Protein AF-A0ABD5DY42-F1 (afdb_monomer)

InterPro domains:
  IPR040987 TraI, N-terminal subdomain [PF18272] (40-89)

Organism: Acinetobacter baumannii (NCBI:txid470)

Foldseek 3Di:
DPPPDADDPHPVVVCVVVVPDDDDDDPDDDDDDDDDDDPDPVVVLLVVLQVQLVCVVVVHPDDDDDPDPVSVVVSVVSNVVNNVVVVND

Secondary structure (DSSP, 8-state):
---PPPPTT-HHHHHHHTT---PPP-----PPPP-----SHHHHHHHHHHHHHHHHHTT-------SSHHHHHHHHHHHHHHHHHTT--

pLDDT: mean 90.98, std 5.91, range [75.56, 96.81]

Mean predicted aligned error: 6.86 Å

Solvent-accessible surface area (backbone atoms only — not comparable to full-atom values): 5847 Å² total; per-residue (Å²): 136,89,84,64,88,76,60,90,83,43,61,69,56,54,41,49,75,71,64,53,86,81,86,84,84,80,90,71,92,78,78,84,81,87,84,83,91,59,87,54,67,66,60,40,40,49,49,52,16,48,57,48,37,52,38,51,72,71,68,47,98,76,84,90,82,70,81,56,74,68,53,39,52,54,46,50,51,42,29,53,53,39,22,42,76,72,69,75,95

Structure (mmCIF, N/CA/C/O backbone):
data_AF-A0ABD5DY42-F1
#
_entry.id   AF-A0ABD5DY42-F1
#
loop_
_atom_site.group_PDB
_atom_site.id
_atom_site.type_symbol
_atom_site.label_atom_id
_atom_site.label_alt_id
_atom_site.label_comp_id
_atom_site.label_asym_id
_atom_site.label_entity_id
_atom_site.label_seq_id
_atom_site.pdbx_PDB_ins_code
_atom_site.Cartn_x
_atom_site.Cartn_y
_atom_site.Cartn_z
_atom_site.occupancy
_atom_site.B_iso_or_equiv
_atom_site.auth_seq_id
_atom_site.auth_comp_id
_atom_site.auth_asym_id
_atom_site.auth_atom_id
_atom_site.pdbx_PDB_model_num
ATOM 1 N N . ASP A 1 1 ? 18.385 2.781 -15.754 1.00 78.06 1 ASP A N 1
ATOM 2 C CA . ASP A 1 1 ? 17.245 1.850 -15.689 1.00 78.06 1 ASP A CA 1
ATOM 3 C C . ASP A 1 1 ? 17.012 1.490 -14.227 1.00 78.06 1 ASP A C 1
ATOM 5 O O . ASP A 1 1 ? 17.975 1.129 -13.561 1.00 78.06 1 ASP A O 1
ATOM 9 N N . SER A 1 2 ? 15.795 1.684 -13.714 1.00 75.56 2 SER A N 1
ATOM 10 C CA . SER A 1 2 ? 15.424 1.405 -12.317 1.00 75.56 2 SER A CA 1
ATOM 11 C C . SER A 1 2 ? 14.872 -0.011 -12.111 1.00 75.56 2 SER A C 1
ATOM 13 O O . SER A 1 2 ? 14.564 -0.377 -10.978 1.00 75.56 2 SER A O 1
ATOM 15 N N . GLY A 1 3 ? 14.716 -0.798 -13.186 1.00 79.81 3 GLY A N 1
ATOM 16 C CA . GLY A 1 3 ? 14.190 -2.166 -13.127 1.00 79.81 3 GLY A CA 1
ATOM 17 C C . GLY A 1 3 ? 12.687 -2.262 -12.839 1.00 79.81 3 G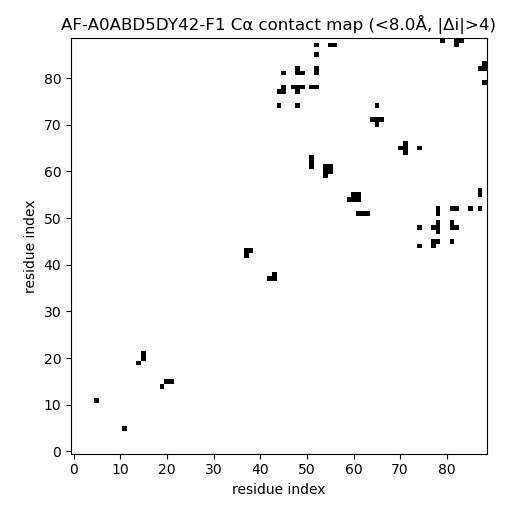LY A C 1
ATOM 18 O O . GLY A 1 3 ? 12.172 -3.357 -12.628 1.00 79.81 3 GLY A O 1
ATOM 19 N N . GLN A 1 4 ? 11.974 -1.132 -12.820 1.00 84.25 4 GLN A N 1
ATOM 20 C CA . GLN A 1 4 ? 10.519 -1.096 -12.675 1.00 84.25 4 GLN A CA 1
ATOM 21 C C . GLN A 1 4 ? 9.820 -1.628 -13.931 1.00 84.25 4 GLN A C 1
ATOM 23 O O . GLN A 1 4 ? 10.420 -1.719 -15.006 1.00 84.25 4 GLN A O 1
ATOM 28 N N . ARG A 1 5 ? 8.528 -1.967 -13.804 1.00 84.69 5 ARG A N 1
ATOM 29 C CA . ARG A 1 5 ? 7.729 -2.452 -14.936 1.00 84.69 5 ARG A CA 1
ATOM 30 C C . ARG A 1 5 ? 7.857 -1.492 -16.117 1.00 84.69 5 ARG A C 1
ATOM 32 O O . ARG A 1 5 ? 7.612 -0.295 -15.999 1.00 84.69 5 ARG A O 1
ATOM 39 N N . THR A 1 6 ? 8.210 -2.048 -17.265 1.00 82.62 6 THR A N 1
ATOM 40 C CA . THR A 1 6 ? 8.394 -1.286 -18.490 1.00 82.62 6 THR A CA 1
ATOM 41 C C . THR A 1 6 ? 7.063 -0.734 -19.002 1.00 82.62 6 THR A C 1
ATOM 43 O O . THR A 1 6 ? 6.042 -1.424 -18.957 1.00 82.62 6 THR A O 1
ATOM 46 N N . GLY A 1 7 ? 7.071 0.507 -19.494 1.00 82.31 7 GLY A N 1
ATOM 47 C CA . GLY A 1 7 ? 5.893 1.126 -20.103 1.00 82.31 7 GLY A CA 1
ATOM 48 C C . GLY A 1 7 ? 5.447 0.417 -21.389 1.00 82.31 7 GLY 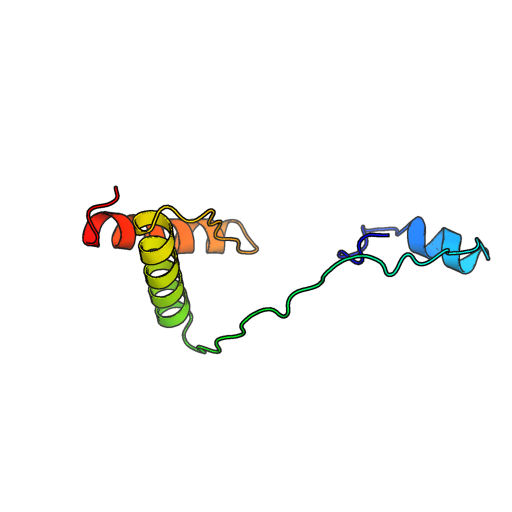A C 1
ATOM 49 O O . GLY A 1 7 ? 6.235 -0.263 -22.051 1.00 82.31 7 GLY A O 1
ATOM 50 N N . THR A 1 8 ? 4.174 0.588 -21.752 1.00 80.12 8 THR A N 1
ATOM 51 C CA . THR A 1 8 ? 3.618 0.099 -23.024 1.00 80.12 8 THR A CA 1
ATOM 52 C C . THR A 1 8 ? 4.382 0.704 -24.204 1.00 80.12 8 THR A C 1
ATOM 54 O O . THR A 1 8 ? 4.620 1.908 -24.221 1.00 80.12 8 THR A O 1
ATOM 57 N N . GLY A 1 9 ? 4.759 -0.113 -25.195 1.00 78.38 9 GLY A N 1
ATOM 58 C CA . GLY A 1 9 ? 5.547 0.357 -26.345 1.00 78.38 9 GLY A CA 1
ATOM 59 C C . GLY A 1 9 ? 6.991 0.716 -25.977 1.00 78.38 9 GLY A C 1
ATOM 60 O O . GLY A 1 9 ? 7.499 1.744 -26.409 1.00 78.38 9 GLY A O 1
ATOM 61 N N . SER A 1 10 ? 7.625 -0.103 -25.133 1.00 82.25 10 SER A N 1
ATOM 62 C CA . SER A 1 10 ? 8.934 0.155 -24.526 1.00 82.25 10 SER A CA 1
ATOM 63 C C . SER A 1 10 ? 10.007 0.665 -25.498 1.00 82.25 10 SER A C 1
ATOM 65 O O . SER A 1 10 ? 10.676 -0.109 -26.187 1.00 82.25 10 SER A O 1
ATOM 67 N N . ALA A 1 11 ? 10.256 1.973 -25.447 1.00 83.25 11 ALA A N 1
ATOM 68 C CA . ALA A 1 11 ? 11.402 2.591 -26.103 1.00 83.25 11 ALA A CA 1
ATOM 69 C C . ALA A 1 11 ? 12.734 2.052 -25.549 1.00 83.25 11 ALA A C 1
ATOM 71 O O . ALA A 1 11 ? 13.701 1.916 -26.290 1.00 83.25 11 ALA A O 1
ATOM 72 N N . LEU A 1 12 ? 12.775 1.684 -24.261 1.00 82.94 12 LEU A N 1
ATOM 73 C CA . LEU A 1 12 ? 13.971 1.127 -23.625 1.00 82.94 12 LEU A CA 1
ATOM 74 C C . LEU A 1 12 ? 14.355 -0.232 -24.227 1.00 82.94 12 LEU A C 1
ATOM 76 O O . LEU A 1 12 ? 15.533 -0.488 -24.464 1.00 82.94 12 LEU A O 1
ATOM 80 N N . MET A 1 13 ? 13.364 -1.087 -24.495 1.00 85.38 13 MET A N 1
ATOM 81 C CA . MET A 1 13 ? 13.596 -2.386 -25.127 1.00 85.38 13 MET A CA 1
ATOM 82 C C . MET A 1 13 ? 14.040 -2.197 -26.578 1.00 85.38 13 MET A C 1
ATOM 84 O O . MET A 1 13 ? 15.044 -2.771 -26.980 1.00 85.38 13 MET A O 1
ATOM 88 N N . ALA A 1 14 ? 13.377 -1.302 -27.318 1.00 87.31 14 ALA A N 1
ATOM 89 C CA . ALA A 1 14 ? 13.759 -0.980 -28.691 1.00 87.31 14 ALA A CA 1
ATOM 90 C C . ALA A 1 14 ? 15.205 -0.451 -28.798 1.00 87.31 14 ALA A C 1
ATOM 92 O O . ALA A 1 14 ? 15.935 -0.828 -29.710 1.00 87.31 14 ALA A O 1
ATOM 93 N N . MET A 1 15 ? 15.653 0.379 -27.850 1.00 88.38 15 MET A N 1
ATOM 94 C CA . MET A 1 15 ? 17.039 0.866 -27.799 1.00 88.38 15 MET A CA 1
ATOM 95 C C . MET A 1 15 ? 18.044 -0.245 -27.479 1.00 88.38 15 MET A C 1
ATOM 97 O O . MET A 1 15 ? 19.122 -0.285 -28.071 1.00 88.38 15 MET A O 1
ATOM 101 N N . LYS A 1 16 ? 17.693 -1.160 -26.569 1.00 86.88 16 LYS A N 1
ATOM 102 C CA . LYS A 1 16 ? 18.520 -2.335 -26.275 1.00 86.88 16 LYS A CA 1
ATOM 103 C C . LYS A 1 16 ? 18.664 -3.234 -27.507 1.00 86.88 16 LYS A C 1
ATOM 105 O O . LYS A 1 16 ? 19.778 -3.640 -27.823 1.00 86.88 16 LYS A O 1
ATOM 110 N N . ASP A 1 17 ? 17.565 -3.494 -28.211 1.00 87.81 17 ASP A N 1
ATOM 111 C CA . ASP A 1 17 ? 17.552 -4.319 -29.424 1.00 87.81 17 ASP A CA 1
ATOM 112 C C . ASP A 1 17 ? 18.326 -3.654 -30.577 1.00 87.81 17 ASP A C 1
ATOM 114 O O . ASP A 1 17 ? 18.972 -4.338 -31.367 1.00 87.81 17 ASP A O 1
ATOM 118 N N . ALA A 1 18 ? 18.346 -2.317 -30.628 1.00 92.31 18 ALA A N 1
ATOM 119 C CA . ALA A 1 18 ? 19.152 -1.534 -31.567 1.00 92.31 18 ALA A CA 1
ATOM 120 C C . ALA A 1 18 ? 20.659 -1.488 -31.226 1.00 92.31 18 ALA A C 1
ATOM 122 O O . ALA A 1 18 ? 21.420 -0.800 -31.907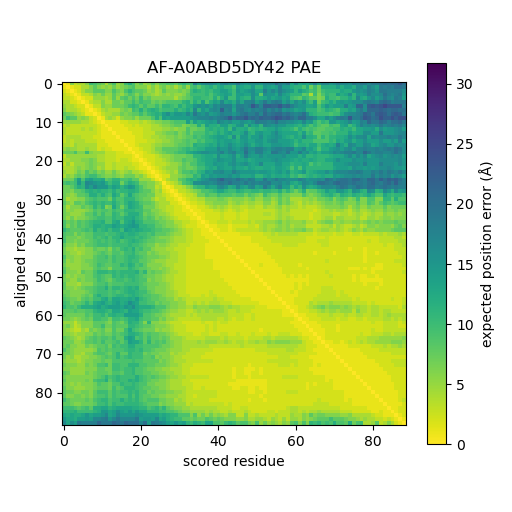 1.00 92.31 18 ALA A O 1
ATOM 123 N N . GLY A 1 19 ? 21.106 -2.200 -30.185 1.00 89.50 19 GLY A N 1
ATOM 124 C CA . GLY A 1 19 ? 22.522 -2.328 -29.835 1.00 89.50 19 GLY A CA 1
ATOM 125 C C . GLY A 1 19 ? 23.091 -1.168 -29.016 1.00 89.50 19 GLY A C 1
ATOM 126 O O . GLY A 1 19 ? 24.309 -1.007 -28.951 1.00 89.50 19 GLY A O 1
ATOM 127 N N . VAL A 1 20 ? 22.243 -0.352 -28.379 1.00 91.56 20 VAL A N 1
ATOM 128 C CA . VAL A 1 20 ? 22.711 0.700 -27.464 1.00 91.56 20 VAL A CA 1
ATOM 129 C C . VAL A 1 20 ? 23.376 0.065 -26.236 1.00 91.56 20 VAL A C 1
ATOM 131 O O . VAL A 1 20 ? 22.789 -0.781 -25.561 1.00 91.56 20 VAL A O 1
ATOM 134 N N . ASN A 1 21 ? 24.597 0.502 -25.913 1.00 87.62 21 ASN A N 1
ATOM 135 C CA . ASN A 1 21 ? 25.337 0.019 -24.746 1.00 87.62 21 ASN A CA 1
ATOM 136 C C . ASN A 1 21 ? 24.626 0.373 -23.431 1.00 87.62 21 ASN A C 1
ATOM 138 O O . ASN A 1 21 ? 24.273 1.528 -23.189 1.00 87.62 21 ASN A O 1
ATOM 142 N N . ILE A 1 22 ? 24.488 -0.617 -22.544 1.00 83.50 22 ILE A N 1
ATOM 143 C CA . ILE A 1 22 ? 23.885 -0.453 -21.217 1.00 83.50 22 ILE A CA 1
ATOM 144 C C . ILE A 1 22 ? 24.976 -0.568 -20.155 1.00 83.50 22 ILE A C 1
ATOM 146 O O . ILE A 1 22 ? 25.507 -1.648 -19.902 1.00 83.50 22 ILE A O 1
ATOM 150 N N . TYR A 1 23 ? 25.275 0.544 -19.489 1.00 85.00 23 TYR A N 1
ATOM 151 C CA . TYR A 1 23 ? 26.193 0.569 -18.354 1.00 85.00 23 TYR A CA 1
ATOM 152 C C . TYR A 1 23 ? 25.419 0.338 -17.055 1.00 85.00 23 TYR A C 1
ATOM 154 O O . TYR A 1 23 ? 24.531 1.114 -16.697 1.00 85.00 23 TYR A O 1
ATOM 162 N N . ARG A 1 24 ? 25.739 -0.752 -16.348 1.00 81.25 24 ARG A N 1
ATOM 163 C CA . ARG A 1 24 ? 25.083 -1.125 -15.089 1.00 81.25 24 ARG A CA 1
ATOM 164 C C . ARG A 1 24 ? 25.877 -0.601 -13.896 1.00 81.25 24 ARG A C 1
ATOM 166 O O . ARG A 1 24 ? 27.020 -0.993 -13.688 1.00 81.25 24 ARG A 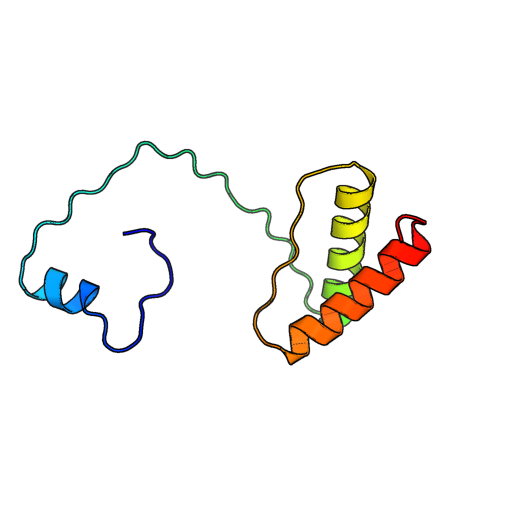O 1
ATOM 173 N N . TRP A 1 25 ? 25.240 0.233 -13.085 1.00 82.81 25 TRP A N 1
ATOM 174 C CA . TRP A 1 25 ? 25.770 0.669 -11.796 1.00 82.81 25 TRP A CA 1
ATOM 175 C C . TRP A 1 25 ? 25.393 -0.336 -10.690 1.00 82.81 25 TRP A C 1
ATOM 177 O O . TRP A 1 25 ? 24.268 -0.833 -10.681 1.00 82.81 25 TRP A O 1
ATOM 187 N N . GLN A 1 26 ? 26.331 -0.661 -9.788 1.00 77.00 26 GLN A N 1
ATOM 188 C CA . GLN A 1 26 ? 26.172 -1.692 -8.737 1.00 77.00 26 GLN A CA 1
ATOM 189 C C . GLN A 1 26 ? 26.318 -1.155 -7.298 1.00 77.00 26 GLN A C 1
ATOM 191 O O . GLN A 1 26 ? 26.339 -1.936 -6.357 1.00 77.00 26 GLN A O 1
ATOM 196 N N . GLY A 1 27 ? 26.439 0.161 -7.101 1.00 82.19 27 GLY A N 1
ATOM 197 C CA . GLY A 1 27 ? 26.788 0.745 -5.797 1.00 82.19 27 GLY A CA 1
ATOM 198 C C . GLY A 1 27 ? 25.633 0.936 -4.803 1.00 82.19 27 GLY A C 1
ATOM 199 O O . GLY A 1 27 ? 25.835 1.590 -3.787 1.00 82.19 27 GLY A O 1
ATOM 200 N N . GLY A 1 28 ? 24.425 0.447 -5.095 1.00 82.44 28 GLY A N 1
ATOM 201 C CA . GLY A 1 28 ? 23.246 0.666 -4.252 1.00 82.44 28 GLY A CA 1
ATOM 202 C C . GLY A 1 28 ? 23.053 -0.438 -3.214 1.00 82.44 28 GLY A C 1
ATOM 203 O O . GLY A 1 28 ? 23.047 -1.614 -3.572 1.00 82.44 28 GLY A O 1
ATOM 204 N N . GLU A 1 29 ? 22.837 -0.072 -1.946 1.00 84.75 29 GLU A N 1
ATOM 205 C CA . GLU A 1 29 ? 22.383 -1.018 -0.920 1.00 84.75 29 GLU A CA 1
ATOM 206 C C . GLU A 1 29 ? 20.935 -1.432 -1.221 1.00 84.75 29 GLU A C 1
ATOM 208 O O . GLU A 1 29 ? 20.015 -0.615 -1.165 1.00 84.75 29 GLU A O 1
ATOM 213 N N . GLN A 1 30 ? 20.725 -2.708 -1.546 1.00 82.00 30 GLN A N 1
ATOM 214 C CA . GLN A 1 30 ? 19.395 -3.282 -1.724 1.00 82.00 30 GLN A CA 1
ATOM 215 C C . GLN A 1 30 ? 19.085 -4.196 -0.539 1.00 82.00 30 GLN A C 1
ATOM 217 O O . GLN A 1 30 ? 19.608 -5.307 -0.447 1.00 82.00 30 GLN A O 1
ATOM 222 N N . ARG A 1 31 ? 18.224 -3.737 0.373 1.00 88.06 31 ARG A N 1
ATOM 223 C CA . ARG A 1 31 ? 17.749 -4.573 1.482 1.00 88.06 31 ARG A CA 1
ATOM 224 C C . ARG A 1 31 ? 16.692 -5.565 0.985 1.00 88.06 31 ARG A C 1
ATOM 226 O O . ARG A 1 31 ? 15.825 -5.173 0.200 1.00 88.06 31 ARG A O 1
ATOM 233 N N . PRO A 1 32 ? 16.743 -6.838 1.416 1.00 89.56 32 PRO A N 1
ATOM 234 C CA . PRO A 1 32 ? 15.705 -7.805 1.086 1.00 89.56 32 PRO A CA 1
ATOM 235 C C . PRO A 1 32 ? 14.367 -7.388 1.706 1.00 89.56 32 PRO A C 1
ATOM 237 O O . PRO A 1 32 ? 14.324 -6.819 2.796 1.00 89.56 32 PRO A O 1
ATOM 240 N N . ALA A 1 33 ? 13.270 -7.691 1.015 1.00 90.25 33 ALA A N 1
ATOM 241 C CA . ALA A 1 33 ? 11.930 -7.469 1.540 1.00 90.25 33 ALA A CA 1
ATOM 242 C C . ALA A 1 33 ? 11.510 -8.622 2.462 1.00 90.25 33 ALA A C 1
ATOM 244 O O . ALA A 1 33 ? 11.744 -9.793 2.154 1.00 90.25 33 ALA A O 1
ATOM 245 N N . THR A 1 34 ? 10.827 -8.297 3.557 1.00 93.31 34 THR A N 1
ATOM 246 C CA . THR A 1 34 ? 10.169 -9.294 4.408 1.00 93.31 34 THR A CA 1
ATOM 247 C C . THR A 1 34 ? 8.877 -9.756 3.739 1.00 93.31 34 THR A C 1
ATOM 249 O O . THR A 1 34 ? 7.984 -8.949 3.486 1.00 93.31 34 THR A O 1
ATOM 252 N N . ILE A 1 35 ? 8.759 -11.056 3.457 1.00 92.25 35 ILE A N 1
ATOM 253 C CA . ILE A 1 35 ? 7.570 -11.643 2.827 1.00 92.25 35 ILE A CA 1
ATOM 254 C C . ILE A 1 35 ? 6.787 -12.429 3.875 1.00 92.25 35 ILE A C 1
ATOM 256 O O . ILE A 1 35 ? 7.271 -13.423 4.412 1.00 92.25 35 ILE A O 1
ATOM 260 N N . ILE A 1 36 ? 5.553 -11.999 4.128 1.00 92.12 36 ILE A N 1
ATOM 261 C CA . ILE A 1 36 ? 4.617 -12.667 5.032 1.00 92.12 36 ILE A CA 1
ATOM 262 C C . ILE A 1 36 ? 3.440 -13.159 4.192 1.00 92.12 36 ILE A C 1
ATOM 264 O O . ILE A 1 36 ? 2.720 -12.365 3.590 1.00 92.12 36 ILE A O 1
ATOM 268 N N . SER A 1 37 ? 3.260 -14.477 4.132 1.00 91.69 37 SER A N 1
ATOM 269 C CA . SER A 1 37 ? 2.197 -15.096 3.336 1.00 91.69 37 SER A CA 1
ATOM 270 C C . SER A 1 37 ? 0.959 -15.336 4.192 1.00 91.69 37 SER A C 1
ATOM 272 O O . SER A 1 37 ? 1.006 -16.106 5.143 1.00 91.69 37 SER A O 1
ATOM 274 N N . GLU A 1 38 ? -0.149 -14.699 3.822 1.00 95.19 38 GLU A N 1
ATOM 275 C CA . GLU A 1 38 ? -1.473 -14.910 4.411 1.00 95.19 38 GLU A CA 1
ATOM 276 C C . GLU A 1 38 ? -2.469 -15.105 3.262 1.00 95.19 38 GLU A C 1
ATOM 278 O O . GLU A 1 38 ? -2.598 -14.184 2.448 1.00 95.19 38 GLU A O 1
ATOM 283 N N . PRO A 1 39 ? -3.124 -16.271 3.115 1.00 93.94 39 PRO A N 1
ATOM 284 C CA . PRO A 1 39 ? -4.010 -16.543 1.984 1.00 93.94 39 PRO A CA 1
ATOM 285 C C . PRO A 1 39 ? -5.318 -15.747 2.044 1.00 93.94 39 PRO A C 1
ATO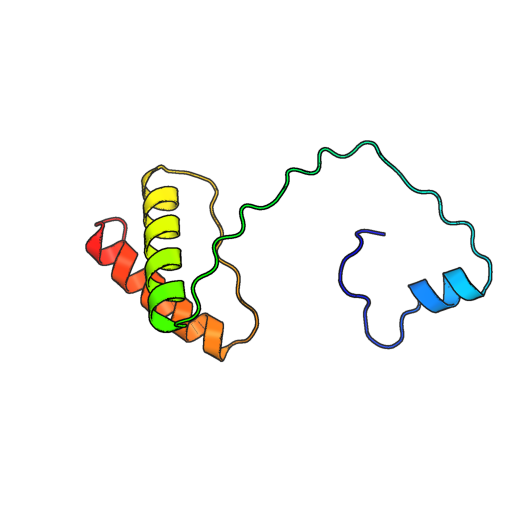M 287 O O . PRO A 1 39 ? -5.746 -15.209 1.012 1.00 93.94 39 PRO A O 1
ATOM 290 N N . ASP A 1 40 ? -5.934 -15.618 3.223 1.00 96.81 40 ASP A N 1
ATOM 291 C CA . ASP A 1 40 ? -7.209 -14.916 3.351 1.00 96.81 40 ASP A CA 1
ATOM 292 C C . ASP A 1 40 ? -7.005 -13.406 3.188 1.00 96.81 40 ASP A C 1
ATOM 294 O O . ASP A 1 40 ? -6.172 -12.777 3.841 1.00 96.81 40 ASP A O 1
ATOM 298 N N . ARG A 1 41 ? -7.772 -12.791 2.283 1.00 94.00 41 ARG A N 1
ATOM 299 C CA . ARG A 1 41 ? -7.610 -11.365 1.969 1.00 94.00 41 ARG A CA 1
ATOM 300 C C . ARG A 1 41 ? -7.932 -10.466 3.158 1.00 94.00 41 ARG A C 1
ATOM 302 O O . ARG A 1 41 ? -7.250 -9.461 3.349 1.00 94.00 41 ARG A O 1
ATOM 309 N N . ASN A 1 42 ? -8.982 -10.784 3.902 1.00 94.31 42 ASN A N 1
ATOM 310 C CA . ASN A 1 42 ? -9.432 -9.952 5.007 1.00 94.31 42 ASN A CA 1
ATOM 311 C C . ASN A 1 42 ? -8.450 -10.066 6.176 1.00 94.31 42 ASN A C 1
ATOM 313 O O . ASN A 1 42 ? -8.071 -9.039 6.735 1.00 94.31 42 ASN A O 1
ATOM 317 N N . VAL A 1 43 ? -7.965 -11.277 6.473 1.00 96.31 43 VAL A N 1
ATOM 318 C CA . VAL A 1 43 ? -6.907 -11.500 7.475 1.00 96.31 43 VAL A CA 1
ATOM 319 C C . VAL A 1 43 ? -5.625 -10.774 7.070 1.00 96.31 43 VAL A C 1
ATOM 321 O O . VAL A 1 43 ? -5.037 -10.059 7.881 1.00 96.31 43 VAL A O 1
ATOM 324 N N . ARG A 1 44 ? -5.232 -10.864 5.795 1.00 96.31 44 ARG A N 1
ATOM 325 C CA . ARG A 1 44 ? -4.047 -10.178 5.264 1.00 96.31 44 ARG A CA 1
ATOM 326 C C . ARG A 1 44 ? -4.130 -8.661 5.427 1.00 96.31 44 ARG A C 1
ATOM 328 O O . ARG A 1 44 ? -3.151 -8.043 5.830 1.00 96.31 44 ARG A O 1
ATOM 335 N N . TYR A 1 45 ? -5.277 -8.053 5.126 1.00 96.38 45 TYR A N 1
ATOM 336 C CA . TYR A 1 45 ? -5.451 -6.603 5.267 1.00 96.38 45 TYR A CA 1
ATOM 337 C C . TYR A 1 45 ? -5.584 -6.158 6.720 1.00 96.38 45 TYR A C 1
ATOM 339 O O . TYR A 1 45 ? -5.058 -5.104 7.060 1.00 96.38 45 TYR A O 1
ATOM 347 N N . ALA A 1 46 ? -6.229 -6.953 7.576 1.00 95.44 46 ALA A N 1
ATOM 348 C CA . ALA A 1 46 ? -6.286 -6.678 9.008 1.00 95.44 46 ALA A CA 1
ATOM 349 C C . ALA A 1 46 ? -4.883 -6.704 9.630 1.00 95.44 46 ALA A C 1
ATOM 351 O O . ALA A 1 46 ? -4.502 -5.772 10.333 1.00 95.44 46 ALA A O 1
ATOM 352 N N . ARG A 1 47 ? -4.079 -7.720 9.295 1.00 95.62 47 ARG A N 1
ATOM 353 C CA . ARG A 1 47 ? -2.686 -7.809 9.738 1.00 95.62 47 ARG A CA 1
ATOM 354 C C . ARG A 1 47 ? -1.849 -6.633 9.239 1.00 95.62 47 ARG A C 1
ATOM 356 O O . ARG A 1 47 ? -1.188 -5.992 10.043 1.00 95.62 47 ARG A O 1
ATOM 363 N N . LEU A 1 48 ? -1.919 -6.316 7.943 1.00 96.00 48 LEU A N 1
ATOM 364 C CA . LEU A 1 48 ? -1.187 -5.182 7.367 1.00 96.00 48 LEU A CA 1
ATOM 365 C C . LEU A 1 48 ? -1.586 -3.859 8.032 1.00 96.00 48 LEU A C 1
ATOM 367 O O . LEU A 1 48 ? -0.720 -3.044 8.329 1.00 96.00 48 LEU A O 1
ATOM 371 N N . ALA A 1 49 ? -2.878 -3.655 8.296 1.00 96.31 49 ALA A N 1
ATOM 372 C CA . ALA A 1 49 ? -3.359 -2.488 9.023 1.00 96.31 49 ALA A CA 1
ATOM 373 C C . ALA A 1 49 ? -2.793 -2.416 10.449 1.00 96.31 49 ALA A C 1
ATOM 375 O O . ALA A 1 49 ? -2.406 -1.331 10.875 1.00 96.31 49 ALA A O 1
ATOM 376 N N . GLY A 1 50 ? -2.704 -3.551 11.151 1.00 95.81 50 GLY A N 1
ATOM 377 C CA . GLY A 1 50 ? -2.100 -3.650 12.483 1.00 95.81 50 GLY A CA 1
ATOM 378 C C . GLY A 1 50 ? -0.612 -3.317 12.482 1.00 95.81 50 GLY A C 1
ATOM 379 O O . GLY A 1 50 ? -0.182 -2.458 13.251 1.00 95.81 50 GLY A O 1
ATOM 380 N N . ASP A 1 51 ? 0.149 -3.940 11.579 1.00 96.25 51 ASP A N 1
ATOM 381 C CA . ASP A 1 51 ? 1.590 -3.713 11.423 1.00 96.25 51 ASP A CA 1
ATOM 382 C C . ASP A 1 51 ? 1.874 -2.239 11.064 1.00 96.25 51 ASP A C 1
ATOM 384 O O . ASP A 1 51 ? 2.754 -1.607 11.646 1.00 96.25 51 ASP A O 1
ATOM 388 N N . PHE A 1 52 ? 1.071 -1.655 10.166 1.00 96.25 52 PHE A N 1
ATOM 389 C CA . PHE A 1 52 ? 1.168 -0.242 9.789 1.00 96.25 52 PHE A CA 1
ATOM 390 C C . PHE A 1 52 ? 0.777 0.707 10.930 1.00 96.25 52 PHE A C 1
ATOM 392 O O . PHE A 1 52 ? 1.443 1.709 11.168 1.00 96.25 52 PHE A O 1
ATOM 399 N N . ALA A 1 53 ? -0.301 0.424 11.661 1.00 95.69 53 ALA A N 1
ATOM 400 C CA . ALA A 1 53 ? -0.701 1.258 12.790 1.00 95.69 53 ALA A CA 1
ATOM 401 C C . ALA A 1 53 ? 0.361 1.249 13.901 1.00 95.69 53 ALA A C 1
ATOM 403 O O . ALA A 1 53 ? 0.651 2.301 14.472 1.00 95.69 53 ALA A O 1
ATOM 404 N N . ALA A 1 54 ? 1.002 0.099 14.137 1.00 95.44 54 ALA A N 1
ATOM 405 C CA . ALA A 1 54 ? 2.122 -0.016 15.063 1.00 95.44 54 ALA A CA 1
ATOM 406 C C . ALA A 1 54 ? 3.338 0.811 14.608 1.00 95.44 54 ALA A C 1
ATOM 408 O O . ALA A 1 54 ? 3.893 1.546 15.427 1.00 95.44 54 ALA A O 1
ATOM 409 N N . SER A 1 55 ? 3.712 0.763 13.321 1.00 95.19 55 SER A N 1
ATOM 410 C CA . SER A 1 55 ? 4.827 1.567 12.790 1.00 95.19 55 SER A CA 1
ATOM 411 C C . SER A 1 55 ? 4.542 3.069 12.875 1.00 95.19 55 SER A C 1
ATOM 413 O O . SER A 1 55 ? 5.391 3.843 13.316 1.00 95.19 55 SER A O 1
ATOM 415 N N . VAL A 1 56 ? 3.318 3.495 12.538 1.00 94.88 56 VAL A N 1
ATOM 416 C CA . VAL A 1 56 ? 2.901 4.903 12.663 1.00 94.88 56 VAL A CA 1
ATOM 417 C C . VAL A 1 56 ? 2.924 5.346 14.126 1.00 94.88 56 VAL A C 1
ATOM 419 O O . VAL A 1 56 ? 3.426 6.425 14.433 1.00 94.88 56 VAL A O 1
ATOM 422 N N . LYS A 1 57 ? 2.430 4.511 15.049 1.00 93.62 57 LYS A N 1
ATOM 423 C CA . LYS A 1 57 ? 2.455 4.796 16.491 1.00 93.62 57 LYS A CA 1
ATOM 424 C C . LYS A 1 57 ? 3.877 4.910 17.042 1.00 93.62 57 LYS A C 1
ATOM 426 O O . LYS A 1 57 ? 4.110 5.703 17.951 1.00 93.62 57 LYS A O 1
ATOM 431 N N . ALA A 1 58 ? 4.814 4.139 16.494 1.00 94.38 58 ALA A N 1
ATOM 432 C CA . ALA A 1 58 ? 6.235 4.220 16.816 1.00 94.38 58 ALA A CA 1
ATOM 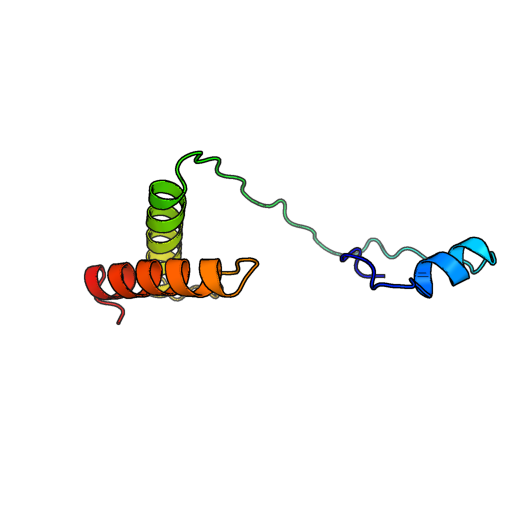433 C C . ALA A 1 58 ? 6.937 5.447 16.194 1.00 94.38 58 ALA A C 1
ATOM 435 O O . ALA A 1 58 ? 8.088 5.718 16.528 1.00 94.38 58 ALA A O 1
ATOM 436 N N . GLY A 1 59 ? 6.254 6.208 15.329 1.00 93.25 59 GLY A N 1
ATOM 437 C CA . GLY A 1 59 ? 6.819 7.370 14.639 1.00 93.25 59 GLY A CA 1
ATOM 438 C C . GLY A 1 59 ? 7.736 7.007 13.467 1.00 93.25 59 GLY A C 1
ATOM 439 O O . GLY A 1 59 ? 8.556 7.828 13.063 1.00 93.25 59 GLY A O 1
ATOM 440 N N . GLU A 1 60 ? 7.624 5.790 12.932 1.00 95.38 60 GLU A N 1
ATOM 441 C CA . GLU A 1 60 ? 8.427 5.327 11.800 1.00 95.38 60 GLU A CA 1
ATOM 442 C C . GLU A 1 60 ? 7.906 5.883 10.465 1.00 95.38 60 GLU A C 1
ATOM 444 O O . GLU A 1 60 ? 6.694 5.975 10.231 1.00 95.38 60 GLU A O 1
ATOM 449 N N . GLU A 1 61 ? 8.825 6.188 9.541 1.00 94.12 61 GLU A N 1
ATOM 450 C CA . GLU A 1 61 ? 8.481 6.521 8.155 1.00 94.12 61 GLU A CA 1
ATOM 451 C C . GLU A 1 61 ? 7.860 5.301 7.464 1.00 94.12 61 GLU A C 1
ATOM 453 O O . GLU A 1 61 ? 8.546 4.361 7.061 1.00 94.12 61 GLU A O 1
ATOM 458 N N . SER A 1 62 ? 6.534 5.311 7.340 1.00 93.56 62 SER A N 1
ATOM 459 C CA . SER A 1 62 ? 5.761 4.163 6.876 1.00 93.56 62 SER A CA 1
ATOM 460 C C . SER A 1 62 ? 4.738 4.564 5.815 1.00 93.56 62 SER A C 1
ATOM 462 O O . SER A 1 62 ? 4.037 5.569 5.926 1.00 93.56 62 SER A O 1
ATOM 464 N N . VAL A 1 63 ? 4.650 3.759 4.750 1.00 95.75 63 VAL A N 1
ATOM 465 C CA . VAL A 1 63 ? 3.707 3.951 3.637 1.00 95.75 63 VAL A CA 1
ATOM 466 C C . VAL A 1 63 ? 3.098 2.605 3.252 1.00 95.75 63 VAL A C 1
ATOM 468 O O . VAL A 1 63 ? 3.817 1.661 2.932 1.00 95.75 63 VAL A O 1
ATOM 471 N N . ALA A 1 64 ? 1.766 2.524 3.230 1.00 95.06 64 ALA A N 1
ATOM 472 C CA . ALA A 1 64 ? 1.036 1.357 2.738 1.00 95.06 64 ALA A CA 1
ATOM 473 C C . ALA A 1 64 ? 0.688 1.523 1.249 1.00 95.06 64 ALA A C 1
ATOM 475 O O . ALA A 1 64 ? 0.097 2.527 0.848 1.00 95.06 64 ALA A O 1
ATOM 476 N N . GLN A 1 65 ? 1.029 0.529 0.424 1.00 94.50 65 GLN A N 1
ATOM 477 C CA . GLN A 1 65 ? 0.785 0.546 -1.022 1.00 94.50 65 GLN A CA 1
ATOM 478 C C . GLN A 1 65 ? 0.037 -0.711 -1.470 1.00 94.50 65 GLN A C 1
ATOM 480 O O . GLN A 1 65 ? 0.331 -1.821 -1.031 1.00 94.50 65 GLN A O 1
ATOM 485 N N . VAL A 1 66 ? -0.929 -0.533 -2.372 1.00 95.88 66 VAL A N 1
ATOM 486 C CA . VAL A 1 66 ? -1.687 -1.619 -3.003 1.00 95.88 66 VAL A CA 1
ATOM 487 C C . VAL A 1 66 ? -2.049 -1.236 -4.434 1.00 95.88 66 VAL A C 1
ATOM 489 O O . VAL A 1 66 ? -2.209 -0.058 -4.754 1.00 95.88 66 VAL A O 1
ATOM 492 N N . SER A 1 67 ? -2.164 -2.226 -5.314 1.00 94.00 67 SER A N 1
ATOM 493 C CA . SER A 1 67 ? -2.610 -2.018 -6.690 1.00 94.00 67 SER A CA 1
ATOM 494 C C . SER A 1 67 ? -4.135 -1.988 -6.782 1.00 94.00 67 SER A C 1
ATOM 496 O O . SER A 1 67 ? -4.785 -2.905 -6.287 1.00 94.00 67 SER A O 1
ATOM 498 N N . GLY A 1 68 ? -4.681 -1.013 -7.510 1.00 95.38 68 GLY A N 1
ATOM 499 C CA . GLY A 1 68 ? -6.111 -0.931 -7.816 1.00 95.38 68 GLY A CA 1
ATOM 500 C C . GLY A 1 68 ? -6.893 -0.054 -6.838 1.00 95.38 68 GLY A C 1
ATOM 501 O O . GLY A 1 68 ? -6.705 -0.101 -5.625 1.00 95.38 68 GLY A O 1
ATOM 502 N N . VAL A 1 69 ? -7.805 0.757 -7.382 1.00 96.06 69 VAL A N 1
ATOM 503 C CA . VAL A 1 69 ? -8.592 1.732 -6.604 1.00 96.06 69 VAL A CA 1
ATOM 504 C C . VAL A 1 69 ? -9.566 1.067 -5.629 1.00 96.06 69 VAL A C 1
ATOM 506 O O . VAL A 1 69 ? -9.822 1.592 -4.546 1.00 96.06 69 VAL A O 1
ATOM 509 N N . ARG A 1 70 ? -10.090 -0.115 -5.982 1.00 95.81 70 ARG A N 1
ATOM 510 C CA . ARG A 1 70 ? -11.004 -0.879 -5.127 1.00 95.81 70 ARG A CA 1
ATOM 511 C C . ARG A 1 70 ? -10.266 -1.406 -3.902 1.00 95.81 70 ARG A C 1
ATOM 513 O O . ARG A 1 70 ? -10.725 -1.230 -2.777 1.00 95.81 70 ARG A O 1
ATOM 520 N N . GLU A 1 71 ? -9.120 -2.033 -4.119 1.00 95.94 71 GLU A N 1
ATOM 521 C CA . GLU A 1 71 ? -8.271 -2.582 -3.070 1.00 95.94 71 GLU A CA 1
ATOM 522 C C . GLU A 1 71 ? -7.730 -1.471 -2.173 1.00 95.94 71 GLU A C 1
ATOM 524 O O . GLU A 1 71 ? -7.723 -1.632 -0.954 1.00 95.94 71 GLU A O 1
ATOM 529 N N . GLN A 1 72 ? -7.375 -0.322 -2.756 1.00 96.38 72 GLN A N 1
ATOM 530 C CA . GLN A 1 72 ? -6.981 0.870 -2.013 1.00 96.38 72 GLN A CA 1
ATOM 531 C C . GLN A 1 72 ? -8.091 1.345 -1.072 1.00 96.38 72 GLN A C 1
ATOM 533 O O . GLN A 1 72 ? -7.813 1.619 0.095 1.00 96.38 72 GLN A O 1
ATOM 538 N N . ALA A 1 73 ? -9.343 1.414 -1.534 1.00 96.44 73 ALA A N 1
ATOM 539 C CA . ALA A 1 73 ? -10.466 1.822 -0.690 1.00 96.44 73 ALA A CA 1
ATOM 540 C C . ALA A 1 73 ? -10.693 0.848 0.481 1.00 96.44 73 ALA A C 1
ATOM 542 O O . ALA A 1 73 ? -10.844 1.285 1.624 1.00 96.44 73 ALA A O 1
ATOM 543 N N . ILE A 1 74 ? -10.652 -0.462 0.210 1.00 95.94 74 ILE A N 1
ATOM 544 C CA . ILE A 1 74 ? -10.818 -1.508 1.232 1.00 95.94 74 ILE A CA 1
ATOM 545 C C . ILE A 1 74 ? -9.683 -1.435 2.264 1.00 95.94 74 ILE A C 1
ATOM 547 O O . ILE A 1 74 ? -9.943 -1.421 3.467 1.00 95.94 74 ILE A O 1
ATOM 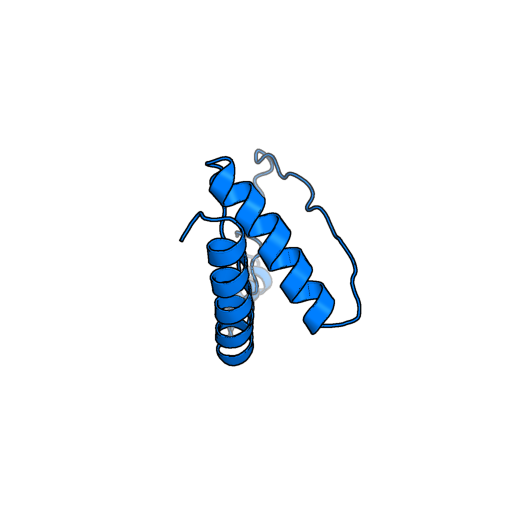551 N N . LEU A 1 75 ? -8.431 -1.350 1.808 1.00 95.81 75 LEU A N 1
ATOM 552 C CA . LEU A 1 75 ? -7.269 -1.286 2.691 1.00 95.81 75 LEU A CA 1
ATOM 553 C C . LEU A 1 75 ? -7.263 0.000 3.523 1.00 95.81 75 LEU A C 1
ATOM 555 O O . LEU A 1 75 ? -6.999 -0.037 4.720 1.00 95.81 75 LEU A O 1
ATOM 559 N N . THR A 1 76 ? -7.632 1.128 2.916 1.00 96.25 76 THR A N 1
ATOM 560 C CA . THR A 1 76 ? -7.754 2.413 3.617 1.00 96.25 76 THR A CA 1
ATOM 561 C C . THR A 1 76 ? -8.804 2.339 4.725 1.00 96.25 76 THR A C 1
ATOM 563 O O . THR A 1 76 ? -8.607 2.895 5.804 1.00 96.25 76 THR A O 1
ATOM 566 N N . GLN A 1 77 ? -9.927 1.652 4.494 1.00 96.50 77 GLN A N 1
ATOM 567 C CA . GLN A 1 77 ? -10.929 1.442 5.536 1.00 96.50 77 GLN A CA 1
ATOM 568 C C . GLN A 1 77 ? -10.382 0.587 6.686 1.00 96.50 77 GLN A C 1
ATOM 570 O O . GLN A 1 77 ? -10.565 0.975 7.838 1.00 96.50 77 GLN A O 1
ATOM 575 N N . ALA A 1 78 ? -9.684 -0.512 6.386 1.00 96.25 78 ALA A N 1
ATOM 576 C CA . ALA A 1 78 ? -9.058 -1.364 7.400 1.00 96.25 78 ALA A CA 1
ATOM 577 C C . ALA A 1 78 ? -8.027 -0.592 8.244 1.00 96.25 78 ALA A C 1
ATOM 579 O O . ALA A 1 78 ? -8.117 -0.596 9.469 1.00 96.25 78 ALA A O 1
ATOM 580 N N . ILE A 1 79 ? -7.123 0.148 7.591 1.00 96.56 79 ILE A N 1
ATOM 581 C CA . ILE A 1 79 ? -6.103 0.975 8.255 1.00 96.56 79 ILE A CA 1
ATOM 582 C C . ILE A 1 79 ? -6.745 2.026 9.161 1.00 96.56 79 ILE A C 1
ATOM 584 O O . ILE A 1 79 ? -6.357 2.156 10.316 1.00 96.56 79 ILE A O 1
ATOM 588 N N . ARG A 1 80 ? -7.752 2.767 8.679 1.00 96.62 80 ARG A N 1
ATOM 589 C CA . ARG A 1 80 ? -8.414 3.790 9.508 1.00 96.62 80 ARG A CA 1
ATOM 590 C C . ARG A 1 80 ? -9.116 3.196 10.724 1.00 96.62 80 ARG A C 1
ATOM 592 O O . ARG A 1 80 ? -9.096 3.823 11.777 1.00 96.62 80 ARG A O 1
ATOM 599 N N . SER A 1 81 ? -9.764 2.041 10.579 1.00 96.56 81 SER A N 1
ATOM 600 C CA . SER A 1 81 ? -10.381 1.353 11.716 1.00 96.56 81 SER A CA 1
ATOM 601 C C . SER A 1 81 ? -9.328 0.970 12.754 1.00 96.56 81 SER A C 1
ATOM 603 O O . SER A 1 81 ? -9.523 1.237 13.934 1.00 96.56 81 SER A O 1
ATOM 605 N N . GLU A 1 82 ? -8.195 0.426 12.315 1.00 96.12 82 GLU A N 1
ATOM 606 C CA . GLU A 1 82 ? -7.120 -0.002 13.209 1.00 96.12 82 GLU A CA 1
ATOM 607 C C . GLU A 1 82 ? -6.415 1.173 13.902 1.00 96.12 82 GLU A C 1
ATOM 609 O O . GLU A 1 82 ? -6.206 1.147 15.112 1.00 96.12 82 GLU A O 1
ATOM 614 N N . LEU A 1 83 ? -6.135 2.260 13.176 1.00 95.12 83 LEU A N 1
ATOM 615 C CA . LEU A 1 83 ? -5.550 3.473 13.758 1.00 95.12 83 LEU A CA 1
ATOM 616 C C . LEU A 1 83 ? -6.438 4.080 14.854 1.00 95.12 83 LEU A C 1
ATOM 618 O O . LEU A 1 83 ? -5.919 4.527 15.877 1.00 95.12 83 LEU A O 1
ATOM 622 N N . LYS A 1 84 ? -7.767 4.052 14.673 1.00 96.56 84 LYS A N 1
ATOM 623 C CA . LYS A 1 84 ? -8.726 4.466 15.710 1.00 96.56 84 LYS A CA 1
ATOM 624 C C . LYS A 1 84 ? -8.673 3.543 16.924 1.00 96.56 84 LYS A C 1
ATOM 626 O O . LYS A 1 84 ? -8.629 4.026 18.050 1.00 96.56 84 LYS A O 1
ATOM 631 N N . THR A 1 85 ? -8.640 2.227 16.706 1.00 94.69 85 THR A N 1
ATOM 632 C CA . THR A 1 85 ? -8.505 1.234 17.787 1.00 94.69 85 THR A CA 1
ATOM 633 C C . THR A 1 85 ? -7.235 1.466 18.609 1.00 94.69 85 THR A C 1
ATOM 635 O O . THR A 1 85 ? -7.256 1.329 19.830 1.00 94.69 85 THR A O 1
ATOM 638 N N . GLN A 1 86 ? -6.136 1.867 17.963 1.00 92.12 86 GLN A N 1
ATOM 639 C CA . GLN A 1 86 ? -4.849 2.109 18.622 1.00 92.12 86 GLN A CA 1
ATOM 640 C C . GLN A 1 86 ? -4.670 3.532 19.184 1.00 92.12 86 GLN A C 1
ATOM 642 O O . GLN A 1 86 ? -3.636 3.799 19.814 1.00 92.12 86 GLN A O 1
ATOM 647 N N . GLY A 1 87 ? -5.660 4.415 18.991 1.00 92.00 87 GLY A N 1
ATOM 648 C CA . GLY A 1 87 ? -5.672 5.796 19.486 1.00 92.00 87 GLY A CA 1
ATOM 649 C C . GLY A 1 87 ? -4.723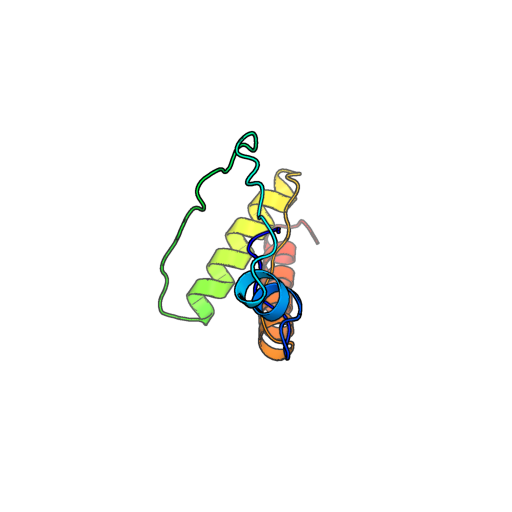 6.743 18.748 1.00 92.00 87 GLY A C 1
ATOM 650 O O . GLY A 1 87 ? -4.274 7.728 19.328 1.00 92.00 87 GLY A O 1
ATOM 651 N N . VAL A 1 88 ? -4.370 6.418 17.504 1.00 90.50 88 VAL A N 1
ATOM 652 C CA . 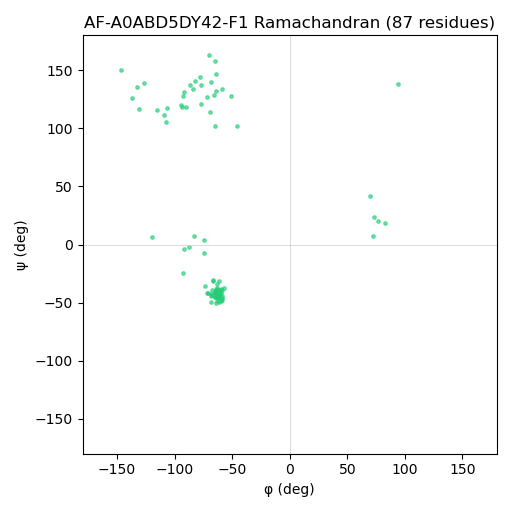VAL A 1 88 ? -3.459 7.213 16.662 1.00 90.50 88 VAL A CA 1
ATOM 653 C C . VAL A 1 88 ? -4.229 8.211 15.785 1.00 90.50 88 VAL A C 1
ATOM 655 O O . VAL A 1 88 ? -3.670 9.232 15.388 1.00 90.50 88 VAL A O 1
ATOM 658 N N . LEU A 1 89 ? -5.505 7.921 15.492 1.00 89.12 89 LEU A N 1
ATOM 659 C CA . LEU A 1 89 ? -6.415 8.734 14.674 1.00 89.12 89 LEU A CA 1
ATOM 660 C C . LEU A 1 89 ? -7.691 9.112 15.431 1.00 89.12 89 LEU A C 1
ATOM 662 O O . LEU A 1 89 ? -8.223 8.231 16.143 1.00 89.12 89 LEU A O 1
#

Sequence (89 aa):
DSGQRTGTGSALMAMKDAGVNIYRWQGGEQRPATIISEPDRNVRYARLAGDFAASVKAGEESVAQVSGVREQAILTQAIRSELKTQGVL

Radius of gyration: 19.01 Å; Cα contacts (8 Å, |Δi|>4): 45; chains: 1; bounding box: 38×25×51 Å

Nearest PDB structures (foldseek):
  8ia0-assembly1_CX  TM=3.756E-01  e=8.531E-01  Thermochaetoides thermophila DSM 1495